Protein AF-A0A967HXS6-F1 (afdb_monomer_lite)

Structure (mmCIF, N/CA/C/O backbone):
data_AF-A0A967HXS6-F1
#
_entry.id   AF-A0A967HXS6-F1
#
loop_
_atom_site.group_PDB
_atom_site.id
_atom_site.type_symbol
_atom_site.label_atom_id
_atom_site.label_alt_id
_atom_site.label_comp_id
_atom_site.label_asym_id
_atom_site.label_entity_id
_atom_site.label_seq_id
_atom_site.pdbx_PDB_ins_code
_atom_site.Cartn_x
_atom_site.Cartn_y
_atom_site.Cartn_z
_atom_site.occupancy
_atom_site.B_iso_or_equiv
_atom_site.auth_seq_id
_atom_site.auth_comp_id
_atom_site.auth_asym_id
_atom_site.auth_atom_id
_atom_site.pdbx_PDB_model_num
ATOM 1 N N . ASP A 1 1 ? 0.004 -8.162 13.625 1.00 88.94 1 ASP A N 1
ATOM 2 C CA . ASP A 1 1 ? -1.380 -7.686 13.405 1.00 88.94 1 ASP A CA 1
ATOM 3 C C . ASP A 1 1 ? -1.457 -6.495 12.455 1.00 88.94 1 ASP A C 1
ATOM 5 O O . ASP A 1 1 ? -1.798 -6.696 11.298 1.00 88.94 1 ASP A O 1
ATOM 9 N N . LEU A 1 2 ? -1.078 -5.269 12.854 1.00 93.56 2 LEU A N 1
ATOM 10 C CA . LEU A 1 2 ? -1.240 -4.084 11.985 1.00 93.56 2 LEU A CA 1
ATOM 11 C C . LEU A 1 2 ? -0.492 -4.185 10.644 1.00 93.56 2 LEU A C 1
ATOM 13 O O . LEU A 1 2 ? -1.045 -3.855 9.600 1.00 93.56 2 LEU A O 1
ATOM 17 N N . ASN A 1 3 ? 0.763 -4.643 10.659 1.00 95.19 3 ASN A N 1
ATOM 18 C CA . ASN A 1 3 ? 1.539 -4.810 9.425 1.00 95.19 3 ASN A CA 1
ATOM 19 C C . ASN A 1 3 ? 0.907 -5.839 8.481 1.00 95.19 3 ASN A C 1
ATOM 21 O O . ASN A 1 3 ? 0.914 -5.631 7.273 1.00 95.19 3 ASN A O 1
ATOM 25 N N . GLU A 1 4 ? 0.355 -6.919 9.029 1.00 96.75 4 GLU A N 1
ATOM 26 C CA . GLU A 1 4 ? -0.301 -7.975 8.261 1.00 96.75 4 GLU A CA 1
ATOM 27 C C . GLU A 1 4 ? -1.632 -7.488 7.676 1.00 96.75 4 GLU A C 1
ATOM 29 O O . GLU A 1 4 ? -1.880 -7.652 6.485 1.00 96.75 4 GLU A O 1
ATOM 34 N N . TYR A 1 5 ? -2.438 -6.774 8.467 1.00 96.25 5 TYR A N 1
ATOM 35 C CA . TYR A 1 5 ? -3.620 -6.078 7.961 1.00 96.25 5 TYR A CA 1
ATOM 36 C C . TYR A 1 5 ? -3.258 -5.138 6.801 1.00 96.25 5 TYR A C 1
ATOM 38 O O . TYR A 1 5 ? -3.823 -5.254 5.714 1.00 96.25 5 TYR A O 1
ATOM 46 N N . CYS A 1 6 ? -2.269 -4.255 6.992 1.00 97.94 6 CYS A N 1
ATOM 47 C CA . CYS A 1 6 ? -1.806 -3.338 5.950 1.00 97.94 6 CYS A CA 1
ATOM 48 C C . CYS A 1 6 ? -1.258 -4.073 4.718 1.00 97.94 6 CYS A C 1
ATOM 50 O O . CYS A 1 6 ? -1.429 -3.590 3.598 1.00 97.94 6 CYS A O 1
ATOM 52 N N . TYR A 1 7 ? -0.623 -5.234 4.896 1.00 98.31 7 TYR A N 1
ATOM 53 C CA . TYR A 1 7 ? -0.198 -6.078 3.784 1.00 98.31 7 TYR A CA 1
ATOM 54 C C . TYR A 1 7 ? -1.389 -6.517 2.941 1.00 98.31 7 TYR A C 1
ATOM 56 O O . TYR A 1 7 ? -1.395 -6.257 1.738 1.00 98.31 7 TYR A O 1
ATOM 64 N N . TYR A 1 8 ? -2.422 -7.092 3.553 1.00 98.19 8 TYR A N 1
ATOM 65 C CA . TYR A 1 8 ? -3.568 -7.594 2.801 1.00 98.19 8 TYR A CA 1
ATOM 66 C C . TYR A 1 8 ? -4.378 -6.493 2.120 1.00 98.19 8 TYR A C 1
ATOM 68 O O . TYR A 1 8 ? -4.795 -6.689 0.980 1.00 98.19 8 TYR A O 1
ATOM 76 N N . VAL A 1 9 ? -4.586 -5.346 2.776 1.00 97.75 9 VAL A N 1
ATOM 77 C CA . VAL A 1 9 ? -5.445 -4.281 2.223 1.00 97.75 9 VAL A CA 1
ATOM 78 C C . VAL A 1 9 ? -4.717 -3.309 1.295 1.00 97.75 9 VAL A C 1
ATOM 80 O O . VAL A 1 9 ? -5.369 -2.654 0.488 1.00 97.75 9 VAL A O 1
ATOM 83 N N . ALA A 1 10 ? -3.388 -3.191 1.394 1.00 98.56 10 ALA A N 1
ATOM 84 C CA . ALA A 1 10 ? -2.626 -2.209 0.619 1.00 98.56 10 ALA A CA 1
ATOM 85 C C . ALA A 1 10 ? -1.304 -2.739 0.048 1.00 98.56 10 ALA A C 1
ATOM 87 O O . ALA A 1 10 ? -0.929 -2.365 -1.062 1.00 98.56 10 ALA A O 1
ATOM 88 N N . GLY A 1 11 ? -0.595 -3.625 0.751 1.00 98.50 11 GLY A N 1
ATOM 89 C CA . GLY A 1 11 ? 0.626 -4.253 0.229 1.00 98.50 11 GLY A CA 1
ATOM 90 C C . GLY A 1 11 ? 0.371 -5.078 -1.040 1.00 98.50 11 GLY A C 1
ATOM 91 O O . GLY A 1 11 ? 1.107 -4.953 -2.019 1.00 98.50 11 GLY A O 1
ATOM 92 N N . THR A 1 12 ? -0.713 -5.856 -1.060 1.00 98.56 12 THR A N 1
ATOM 93 C CA . THR A 1 12 ? -1.190 -6.602 -2.241 1.00 98.56 12 THR A CA 1
ATOM 94 C C . THR A 1 12 ? -1.547 -5.674 -3.404 1.00 98.56 12 THR A C 1
ATOM 96 O O . THR A 1 12 ? -1.228 -5.975 -4.553 1.00 98.56 12 THR A O 1
ATOM 99 N N . VAL A 1 13 ? -2.137 -4.510 -3.115 1.00 98.56 13 VAL A N 1
ATOM 100 C CA . VAL A 1 13 ? -2.447 -3.477 -4.115 1.00 98.56 13 VAL A CA 1
ATOM 101 C C . VAL A 1 13 ? -1.164 -2.888 -4.700 1.00 98.56 13 VAL A C 1
ATOM 103 O O . VAL A 1 13 ? -1.074 -2.714 -5.913 1.00 98.56 13 VAL A O 1
ATOM 106 N N . GLY A 1 14 ? -0.145 -2.645 -3.872 1.00 98.38 14 GLY A N 1
ATOM 107 C CA . GLY A 1 14 ? 1.179 -2.227 -4.335 1.00 98.38 14 GLY A CA 1
ATOM 108 C C . GLY A 1 14 ? 1.799 -3.237 -5.305 1.00 98.38 14 GLY A C 1
ATOM 109 O O . GLY A 1 14 ? 2.271 -2.852 -6.373 1.00 98.38 14 GLY A O 1
ATOM 110 N N . LEU A 1 15 ? 1.731 -4.534 -4.987 1.00 98.44 15 LEU A N 1
ATOM 111 C CA . LEU A 1 15 ? 2.172 -5.607 -5.889 1.00 98.44 15 LEU A CA 1
ATOM 112 C C . LEU A 1 15 ? 1.374 -5.626 -7.199 1.00 98.44 15 LEU A C 1
ATOM 114 O O . LEU A 1 15 ? 1.961 -5.717 -8.278 1.00 98.44 15 LEU A O 1
ATOM 118 N N . TYR A 1 16 ? 0.047 -5.529 -7.117 1.00 98.31 16 TYR A N 1
ATOM 119 C CA . TYR A 1 16 ? -0.831 -5.511 -8.285 1.00 98.31 16 TYR A CA 1
ATOM 120 C C . TYR A 1 16 ? -0.505 -4.344 -9.226 1.00 98.31 16 TYR A C 1
ATOM 122 O O . TYR A 1 16 ? -0.287 -4.558 -10.418 1.00 98.31 16 TYR A O 1
ATOM 130 N N . LEU A 1 17 ? -0.393 -3.124 -8.692 1.00 97.62 17 LEU A N 1
ATOM 131 C CA . LEU A 1 17 ? -0.063 -1.931 -9.474 1.00 97.62 17 LEU A CA 1
ATOM 132 C C . LEU A 1 17 ? 1.321 -2.035 -10.120 1.00 97.62 17 LEU A C 1
ATOM 134 O O . LEU A 1 17 ? 1.460 -1.728 -11.302 1.00 97.62 17 LEU A O 1
ATOM 138 N N . THR A 1 18 ? 2.329 -2.516 -9.391 1.00 97.94 18 THR A N 1
ATOM 139 C CA . THR A 1 18 ? 3.677 -2.711 -9.943 1.00 97.94 18 THR A CA 1
ATOM 140 C C . THR A 1 18 ? 3.675 -3.693 -11.120 1.00 97.94 18 THR A C 1
ATOM 142 O O . THR A 1 18 ? 4.301 -3.423 -12.145 1.00 97.94 18 THR A O 1
ATOM 145 N N . ASN A 1 19 ? 2.916 -4.790 -11.035 1.00 97.56 19 ASN A N 1
ATOM 146 C CA . ASN A 1 19 ? 2.774 -5.735 -12.148 1.00 97.56 19 ASN A CA 1
ATOM 147 C C . ASN A 1 19 ? 1.978 -5.149 -13.323 1.00 97.56 19 ASN A C 1
ATOM 149 O O . ASN A 1 19 ? 2.353 -5.345 -14.478 1.00 97.56 19 ASN A O 1
ATOM 153 N N . LEU A 1 20 ? 0.918 -4.379 -13.060 1.00 97.81 20 LEU A N 1
ATOM 154 C CA . LEU A 1 20 ? 0.191 -3.676 -14.120 1.00 97.81 20 LEU A CA 1
ATOM 155 C C . LEU A 1 20 ? 1.082 -2.691 -14.879 1.00 97.81 20 LEU A C 1
ATOM 157 O O . LEU A 1 20 ? 0.978 -2.605 -16.102 1.00 97.81 20 LEU A O 1
ATOM 161 N N . LEU A 1 21 ? 1.955 -1.971 -14.170 1.00 96.75 21 LEU A N 1
ATOM 162 C CA . LEU A 1 21 ? 2.923 -1.056 -14.771 1.00 96.75 21 LEU A CA 1
ATOM 163 C C . LEU A 1 21 ? 3.930 -1.797 -15.654 1.00 96.75 21 LEU A C 1
ATOM 165 O O . LEU A 1 21 ? 4.279 -1.288 -16.713 1.00 96.75 21 LEU A O 1
ATOM 169 N N . LYS A 1 22 ? 4.350 -3.011 -15.281 1.00 96.19 22 LY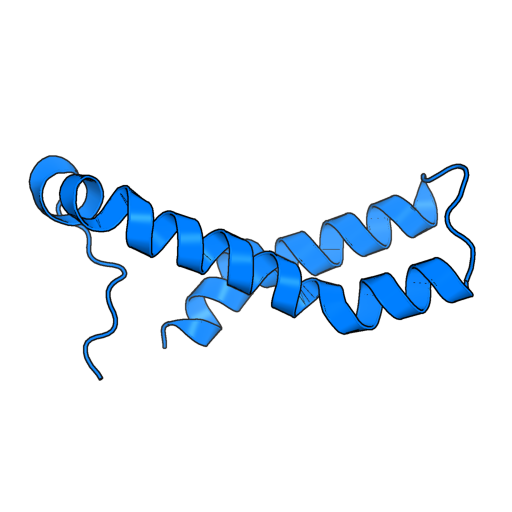S A N 1
ATOM 170 C CA . LYS A 1 22 ? 5.202 -3.845 -16.141 1.00 96.19 22 LYS A CA 1
ATOM 171 C C . LY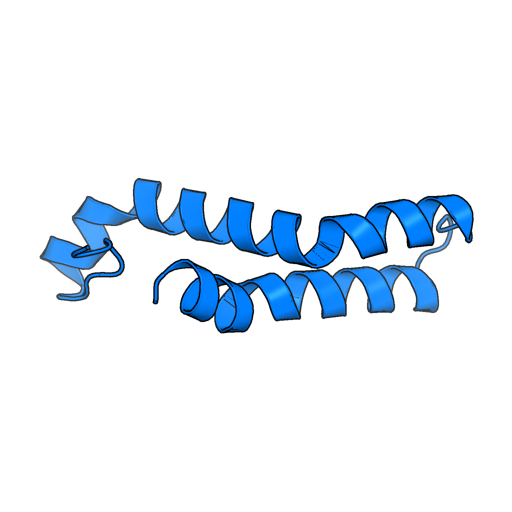S A 1 22 ? 4.510 -4.266 -17.433 1.00 96.19 22 LYS A C 1
ATOM 173 O O . LYS A 1 22 ? 5.144 -4.288 -18.481 1.00 96.19 22 LYS A O 1
ATOM 178 N N . LEU A 1 23 ? 3.230 -4.620 -17.346 1.00 96.50 23 LEU A N 1
ATOM 179 C CA . LEU A 1 23 ? 2.463 -5.125 -18.485 1.00 96.50 23 LEU A CA 1
ATOM 180 C C . LEU A 1 23 ? 2.016 -4.014 -19.442 1.00 96.50 23 LEU A C 1
ATOM 182 O O . LEU A 1 23 ? 1.985 -4.235 -20.647 1.00 96.50 23 LEU A O 1
ATOM 186 N N . ASN A 1 24 ? 1.657 -2.840 -18.915 1.00 96.12 24 ASN A N 1
ATOM 187 C CA . ASN A 1 24 ? 0.987 -1.788 -19.688 1.00 96.12 24 ASN A CA 1
ATOM 188 C C . ASN A 1 24 ? 1.732 -0.441 -19.703 1.00 96.12 24 ASN A C 1
ATOM 190 O O . ASN A 1 24 ? 1.308 0.484 -20.392 1.00 96.12 24 ASN A O 1
ATOM 194 N N . GLY A 1 25 ? 2.804 -0.282 -18.923 1.00 91.88 25 GLY A N 1
ATOM 195 C CA . GLY A 1 25 ? 3.547 0.972 -18.827 1.00 91.88 25 GLY A CA 1
ATOM 196 C C . GLY A 1 25 ? 4.489 1.173 -20.012 1.00 91.88 25 GLY A C 1
ATOM 197 O O . GLY A 1 25 ? 5.343 0.337 -20.284 1.00 91.88 25 GLY A O 1
ATOM 198 N N . SER A 1 26 ? 4.389 2.321 -20.682 1.00 88.94 26 SER A N 1
ATOM 199 C CA . SER A 1 26 ? 5.207 2.642 -21.861 1.00 88.94 26 SER A CA 1
ATOM 200 C C . SER A 1 26 ? 6.694 2.881 -21.564 1.00 88.94 26 SER A C 1
ATOM 202 O O . SER A 1 26 ? 7.503 2.800 -22.480 1.00 88.94 26 SER A O 1
ATOM 204 N N . ASN A 1 27 ? 7.065 3.145 -20.303 1.00 90.81 27 ASN A N 1
ATOM 205 C CA . ASN A 1 27 ? 8.424 3.529 -19.891 1.00 90.81 27 ASN A CA 1
ATOM 206 C C . ASN A 1 27 ? 8.924 2.756 -18.654 1.00 90.81 27 ASN A C 1
ATOM 208 O O . ASN A 1 27 ? 9.599 3.316 -17.790 1.00 90.81 27 ASN A O 1
ATOM 212 N N . VAL A 1 28 ? 8.566 1.476 -18.532 1.00 95.31 28 VAL A N 1
ATOM 213 C CA . VAL A 1 28 ? 8.991 0.627 -17.408 1.00 95.31 28 VAL A CA 1
ATOM 214 C C . VAL A 1 28 ? 10.032 -0.378 -17.899 1.00 95.31 28 VAL A C 1
ATOM 216 O O . VAL A 1 28 ? 9.699 -1.474 -18.350 1.00 95.31 28 VAL A O 1
ATOM 219 N N . SER A 1 29 ? 11.310 0.009 -17.824 1.00 96.12 29 SER A N 1
ATOM 220 C CA . SER A 1 29 ? 12.425 -0.914 -18.071 1.00 96.12 29 SER A CA 1
ATOM 221 C C . SER A 1 29 ? 12.478 -2.015 -17.005 1.00 96.12 29 SER A C 1
ATOM 223 O O . SER A 1 29 ? 11.863 -1.891 -15.943 1.00 96.12 29 SER A O 1
ATOM 225 N N . ASP A 1 30 ? 13.227 -3.089 -17.267 1.00 96.12 30 ASP A N 1
ATOM 226 C CA . ASP A 1 30 ? 13.445 -4.155 -16.278 1.00 96.12 30 ASP A CA 1
ATOM 227 C C . ASP A 1 30 ? 14.071 -3.614 -14.986 1.00 96.12 30 ASP A C 1
ATOM 229 O O . ASP A 1 30 ? 13.579 -3.909 -13.903 1.00 96.12 30 ASP A O 1
ATOM 233 N N . GLU A 1 31 ? 15.056 -2.717 -15.090 1.00 97.31 31 GLU A N 1
ATOM 234 C CA . GLU A 1 31 ? 15.683 -2.067 -13.930 1.00 97.31 31 GLU A CA 1
ATOM 235 C C . GLU A 1 31 ? 14.674 -1.252 -13.099 1.00 97.31 31 GLU A C 1
ATOM 237 O O . GLU A 1 31 ? 14.643 -1.325 -11.867 1.00 97.31 31 GLU A O 1
ATOM 242 N N . ILE A 1 32 ? 13.806 -0.476 -13.762 1.00 96.75 32 ILE A N 1
ATOM 243 C CA . ILE A 1 32 ? 12.752 0.283 -13.075 1.00 96.75 32 ILE A CA 1
ATOM 244 C C . ILE A 1 32 ? 11.773 -0.686 -12.409 1.00 96.75 32 ILE A C 1
ATOM 246 O O . ILE A 1 32 ? 11.392 -0.480 -11.255 1.00 96.75 32 ILE A O 1
ATOM 250 N N . PHE A 1 33 ? 11.380 -1.750 -13.107 1.00 97.81 33 PHE A N 1
ATOM 251 C CA . PHE A 1 33 ? 10.470 -2.753 -12.574 1.00 97.81 33 PHE A CA 1
ATOM 252 C C . PHE A 1 33 ? 11.039 -3.475 -11.350 1.00 97.81 33 PHE A C 1
ATOM 254 O O . PHE A 1 33 ? 10.311 -3.659 -10.376 1.00 97.81 33 PHE A O 1
ATOM 261 N N . GLU A 1 34 ? 12.320 -3.839 -11.349 1.00 98.19 34 GLU A N 1
ATOM 262 C CA . GLU A 1 34 ? 12.980 -4.455 -10.195 1.00 98.19 34 GLU A CA 1
ATOM 263 C C . GLU A 1 34 ? 12.945 -3.526 -8.980 1.00 98.19 34 GLU A C 1
ATOM 265 O O . GLU A 1 34 ? 12.520 -3.927 -7.891 1.00 98.19 34 GLU A O 1
ATOM 270 N N . ARG A 1 35 ? 13.288 -2.245 -9.172 1.00 97.88 35 ARG A N 1
ATOM 271 C CA . ARG A 1 35 ? 13.219 -1.237 -8.105 1.00 97.88 35 ARG A CA 1
ATOM 272 C C . ARG A 1 35 ? 11.801 -1.060 -7.566 1.00 97.88 35 ARG A C 1
ATOM 274 O O . ARG A 1 35 ? 11.625 -0.944 -6.352 1.00 97.88 35 ARG A O 1
ATOM 281 N N . LEU A 1 36 ? 10.791 -1.038 -8.437 1.00 97.62 36 LEU A N 1
ATOM 282 C CA . LEU A 1 36 ? 9.387 -0.966 -8.025 1.00 97.62 36 LEU A CA 1
ATOM 283 C C . LEU A 1 36 ? 8.961 -2.232 -7.276 1.00 97.62 36 LEU A C 1
ATOM 285 O O . LEU A 1 36 ? 8.292 -2.133 -6.252 1.00 97.62 36 LEU A O 1
ATOM 289 N N . SER A 1 37 ? 9.382 -3.409 -7.738 1.00 98.06 37 SER A N 1
ATOM 290 C CA . SER A 1 37 ? 9.011 -4.707 -7.165 1.00 98.06 37 SER A CA 1
ATOM 291 C C . SER A 1 37 ? 9.539 -4.881 -5.745 1.00 98.06 37 SER A C 1
ATOM 293 O O . SER A 1 37 ? 8.775 -5.250 -4.855 1.00 98.06 37 SER A O 1
ATOM 295 N N . VAL A 1 38 ? 10.803 -4.516 -5.500 1.00 98.38 38 VAL A N 1
ATOM 296 C CA . VAL A 1 38 ? 11.412 -4.542 -4.157 1.00 98.38 38 VAL A CA 1
ATOM 297 C C . VAL A 1 38 ? 10.658 -3.637 -3.172 1.00 98.38 38 VAL A C 1
ATOM 299 O O . VAL A 1 38 ? 10.567 -3.947 -1.986 1.00 98.38 38 VAL A O 1
ATOM 302 N N . ASN A 1 39 ? 10.079 -2.533 -3.652 1.00 98.38 39 ASN A N 1
ATOM 303 C CA . ASN A 1 39 ? 9.409 -1.541 -2.808 1.00 98.38 39 ASN A CA 1
ATOM 304 C C . ASN A 1 39 ? 7.877 -1.646 -2.798 1.00 98.38 39 ASN A C 1
ATOM 306 O O . ASN A 1 39 ? 7.234 -0.948 -2.016 1.00 98.38 39 ASN A O 1
ATOM 310 N N . ALA A 1 40 ? 7.281 -2.505 -3.627 1.00 98.44 40 ALA A N 1
ATOM 311 C CA . ALA A 1 40 ? 5.844 -2.522 -3.900 1.00 98.44 40 ALA A CA 1
ATOM 312 C C . ALA A 1 40 ? 4.996 -2.698 -2.632 1.00 98.44 40 ALA A C 1
ATOM 314 O O . ALA A 1 40 ? 4.054 -1.943 -2.386 1.00 98.44 40 ALA A O 1
ATOM 315 N N . VAL A 1 41 ? 5.369 -3.664 -1.789 1.00 98.56 41 VAL A N 1
ATOM 316 C CA . VAL A 1 41 ? 4.679 -3.918 -0.520 1.00 98.56 41 VAL A CA 1
ATOM 317 C C . VAL A 1 41 ? 4.865 -2.734 0.426 1.00 98.56 41 VAL A C 1
ATOM 319 O O . VAL A 1 41 ? 3.885 -2.173 0.911 1.00 98.56 41 VAL A O 1
ATOM 322 N N . SER A 1 42 ? 6.109 -2.306 0.652 1.00 98.31 42 SER A N 1
ATOM 323 C CA . SER A 1 42 ? 6.435 -1.197 1.556 1.00 98.31 42 SER A CA 1
ATOM 324 C C . SER A 1 42 ? 5.731 0.106 1.168 1.00 98.31 42 SER A C 1
ATOM 326 O O . SER A 1 42 ? 5.267 0.832 2.045 1.00 98.31 42 SER A O 1
ATOM 328 N N . PHE A 1 43 ? 5.578 0.370 -0.130 1.00 98.31 43 PHE A N 1
ATOM 329 C CA . PHE A 1 43 ? 4.818 1.497 -0.664 1.00 98.31 43 PHE A CA 1
ATOM 330 C C . PHE A 1 43 ? 3.339 1.450 -0.255 1.00 98.31 43 PHE A C 1
ATOM 332 O O . PHE A 1 43 ? 2.811 2.444 0.250 1.00 98.31 43 PHE A O 1
ATOM 339 N N . GLY 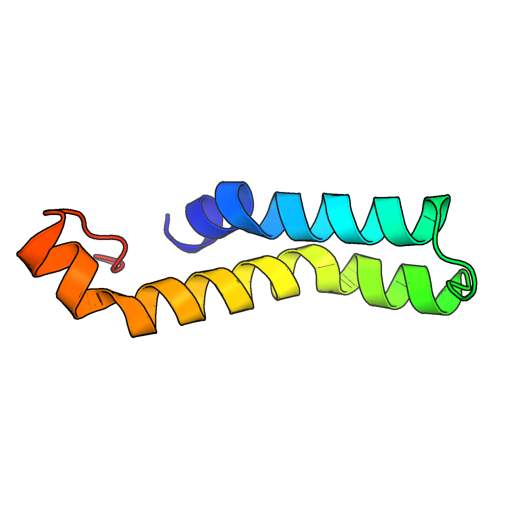A 1 44 ? 2.681 0.297 -0.408 1.00 98.38 44 GLY A N 1
ATOM 340 C CA . GLY A 1 44 ? 1.291 0.110 0.022 1.00 98.38 44 GLY A CA 1
ATOM 341 C C . GLY A 1 44 ? 1.123 0.232 1.539 1.00 98.38 44 GLY A C 1
ATOM 342 O O . GLY A 1 44 ? 0.248 0.950 2.024 1.00 98.38 44 GLY A O 1
ATOM 343 N N . LEU A 1 45 ? 2.014 -0.403 2.306 1.00 98.44 45 LEU A N 1
ATOM 344 C CA . LEU A 1 45 ? 2.029 -0.325 3.770 1.00 98.44 45 LEU A CA 1
ATOM 345 C C . LEU A 1 45 ? 2.188 1.114 4.267 1.00 98.44 45 LEU A C 1
ATOM 347 O O . LEU A 1 45 ? 1.492 1.521 5.197 1.00 98.44 45 LEU A O 1
ATOM 351 N N . PHE A 1 46 ? 3.105 1.874 3.666 1.00 98.38 46 PHE A N 1
ATOM 352 C CA . PHE A 1 46 ? 3.354 3.266 4.024 1.00 98.38 46 PHE A CA 1
ATOM 353 C C . PHE A 1 46 ? 2.100 4.123 3.827 1.00 98.38 46 PHE A C 1
ATOM 355 O O . PHE A 1 46 ? 1.669 4.802 4.760 1.00 98.38 46 PHE A O 1
ATOM 362 N N . GLN A 1 47 ? 1.465 4.027 2.657 1.00 98.38 47 GLN A N 1
ATOM 363 C CA . GLN A 1 47 ? 0.228 4.758 2.377 1.00 98.38 47 GLN A CA 1
ATOM 364 C C . GLN A 1 47 ? -0.898 4.389 3.344 1.00 98.38 47 GLN A C 1
ATOM 366 O O . GLN A 1 47 ? -1.565 5.271 3.885 1.00 98.38 47 GLN A O 1
ATOM 371 N N . GLN A 1 48 ? -1.085 3.096 3.617 1.00 98.38 48 GLN A N 1
ATOM 372 C CA . GLN A 1 48 ? -2.152 2.660 4.510 1.00 98.38 48 GLN A CA 1
ATOM 373 C C . GLN A 1 48 ? -1.934 3.139 5.946 1.00 98.38 48 GLN A C 1
ATOM 375 O O . GLN A 1 48 ? -2.883 3.555 6.607 1.00 98.38 48 GLN A O 1
ATOM 380 N N . LYS A 1 49 ? -0.687 3.131 6.428 1.00 98.12 49 LYS A N 1
ATOM 381 C CA . LYS A 1 49 ? -0.358 3.649 7.760 1.00 98.12 49 LYS A CA 1
ATOM 382 C C . LYS A 1 49 ? -0.598 5.153 7.865 1.00 98.12 49 LYS A C 1
ATOM 384 O O . LYS A 1 49 ? -1.130 5.593 8.880 1.00 98.12 49 LYS A O 1
ATOM 389 N N . LEU A 1 50 ? -0.269 5.928 6.828 1.00 98.06 50 LEU A N 1
ATOM 390 C CA . LEU A 1 50 ? -0.588 7.358 6.803 1.00 98.06 50 LEU A CA 1
ATOM 391 C C . LEU A 1 50 ? -2.098 7.609 6.873 1.00 98.06 50 LEU A C 1
ATOM 393 O O . LEU A 1 50 ? -2.521 8.462 7.649 1.00 98.06 50 LEU A O 1
ATOM 397 N N . ASN A 1 51 ? -2.905 6.841 6.133 1.00 97.75 51 ASN A N 1
ATOM 398 C CA . ASN A 1 51 ? -4.365 6.938 6.216 1.00 97.75 51 ASN A CA 1
ATOM 399 C C . ASN A 1 51 ? -4.873 6.605 7.628 1.00 97.75 51 ASN A C 1
ATOM 401 O O . ASN A 1 51 ? -5.637 7.379 8.188 1.00 97.75 51 ASN A O 1
ATOM 405 N N . ILE A 1 52 ? -4.383 5.525 8.251 1.00 96.69 52 ILE A N 1
ATOM 406 C CA . ILE A 1 52 ? -4.768 5.143 9.624 1.00 96.69 52 ILE A CA 1
ATOM 407 C C . ILE A 1 52 ? -4.445 6.249 10.642 1.00 96.69 52 ILE A C 1
ATOM 409 O O . ILE A 1 52 ? -5.237 6.499 11.548 1.00 96.69 52 ILE A O 1
ATOM 413 N N . ILE A 1 53 ? -3.292 6.915 10.508 1.00 96.81 53 ILE A N 1
ATOM 414 C CA . ILE A 1 53 ? -2.904 8.021 11.397 1.00 96.81 53 ILE A CA 1
ATOM 415 C C . ILE A 1 53 ? -3.800 9.240 11.163 1.00 96.81 53 ILE A C 1
ATOM 417 O O . ILE A 1 53 ? -4.324 9.806 12.122 1.00 96.81 53 ILE A O 1
ATOM 421 N N . ARG A 1 54 ? -3.980 9.643 9.899 1.00 97.62 54 ARG A N 1
ATOM 422 C CA . ARG A 1 54 ? -4.790 10.810 9.524 1.00 97.62 54 ARG A CA 1
ATOM 423 C C . ARG A 1 54 ? -6.245 10.651 9.970 1.00 97.62 54 ARG A C 1
ATOM 425 O O . ARG A 1 54 ? -6.823 11.595 10.500 1.00 97.62 54 ARG A O 1
ATOM 432 N N . ASP A 1 55 ? -6.803 9.458 9.794 1.00 97.31 55 ASP A N 1
ATOM 433 C CA . ASP A 1 55 ? -8.235 9.194 9.955 1.00 97.31 55 ASP A CA 1
ATOM 434 C C . ASP A 1 55 ? -8.598 8.722 11.377 1.00 97.31 55 ASP A C 1
ATOM 436 O O . ASP A 1 55 ? -9.759 8.425 11.658 1.00 97.31 55 ASP A O 1
ATOM 440 N N . PHE A 1 56 ? -7.634 8.702 12.310 1.00 94.94 56 PHE A N 1
ATOM 441 C CA . P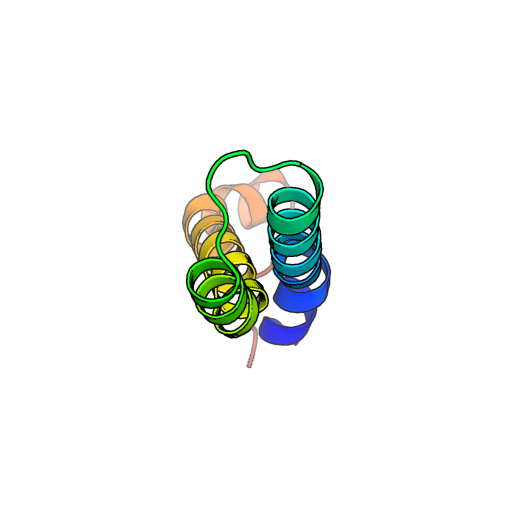HE A 1 56 ? -7.800 8.159 13.666 1.00 94.94 56 PHE A CA 1
ATOM 442 C C . PHE A 1 56 ? -9.052 8.675 14.395 1.00 94.94 56 PHE A C 1
ATOM 444 O O . PHE A 1 56 ? -9.800 7.896 14.989 1.00 94.94 56 PHE A O 1
ATOM 451 N N . VAL A 1 57 ? -9.282 9.993 14.362 1.00 95.69 57 VAL A N 1
ATOM 452 C CA . VAL A 1 57 ? -10.412 10.637 15.053 1.00 95.69 57 VAL A CA 1
ATOM 453 C C . VAL A 1 57 ? -11.743 10.205 14.436 1.00 95.69 57 VAL A C 1
ATOM 455 O O . VAL A 1 57 ? -12.664 9.826 15.159 1.00 95.69 57 VAL A O 1
ATOM 458 N N . GLU A 1 58 ? -11.839 10.224 13.108 1.00 96.38 58 GLU A N 1
ATOM 459 C CA . GLU A 1 58 ? -13.053 9.861 12.375 1.00 96.38 58 GLU A CA 1
ATOM 460 C C . GLU A 1 58 ? -13.394 8.379 12.556 1.00 96.38 58 GLU A C 1
ATOM 462 O O . GLU A 1 58 ? -14.541 8.026 12.852 1.00 96.38 58 GLU A O 1
ATOM 467 N N . ASP A 1 59 ? -12.393 7.508 12.429 1.00 96.25 59 ASP A N 1
ATOM 468 C CA . ASP A 1 5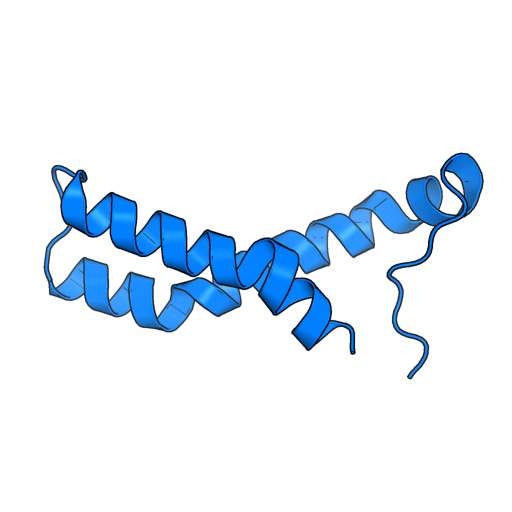9 ? -12.582 6.069 12.552 1.00 96.25 59 ASP A CA 1
ATOM 469 C C . ASP A 1 59 ? -13.059 5.695 13.960 1.00 96.25 59 ASP A C 1
ATOM 471 O O . ASP A 1 59 ? -14.022 4.931 14.104 1.00 96.25 59 ASP A O 1
ATOM 475 N N . LYS A 1 60 ? -12.464 6.302 14.996 1.00 92.94 60 LYS A N 1
ATOM 476 C CA . LYS A 1 60 ? -12.807 6.016 16.393 1.00 92.94 60 LYS A CA 1
ATOM 477 C C . LYS A 1 60 ? -14.163 6.585 16.805 1.00 92.94 60 LYS A C 1
ATOM 479 O O . LYS A 1 60 ? -14.939 5.884 17.453 1.00 92.94 60 LYS A O 1
ATOM 484 N N . ILE A 1 61 ? -14.447 7.843 16.469 1.00 92.50 61 ILE A N 1
ATOM 485 C CA . ILE A 1 61 ? -15.621 8.566 16.985 1.00 92.50 61 ILE A CA 1
ATOM 486 C C . ILE A 1 61 ? -16.854 8.310 16.116 1.00 92.50 61 ILE A C 1
ATOM 488 O O . ILE A 1 61 ? -17.917 7.971 16.634 1.00 92.50 61 ILE A O 1
ATOM 492 N N . THR A 1 62 ? -16.712 8.446 14.798 1.00 93.06 62 THR A N 1
ATOM 493 C CA . THR A 1 62 ? -17.841 8.410 13.860 1.00 93.06 62 THR A CA 1
ATOM 494 C C . THR A 1 62 ? -18.153 6.985 13.429 1.00 93.06 62 THR A C 1
ATOM 496 O O . THR A 1 62 ? -19.300 6.546 13.490 1.00 93.06 62 THR A O 1
ATOM 499 N N . LYS A 1 63 ? -17.127 6.239 13.002 1.00 92.50 63 LYS A N 1
ATOM 500 C CA . LYS A 1 63 ? -17.307 4.900 12.414 1.00 92.50 63 LYS A CA 1
ATOM 501 C C . LYS A 1 63 ? -17.285 3.769 13.439 1.00 92.50 63 LYS A C 1
ATOM 503 O O . LYS A 1 63 ? -17.620 2.641 13.080 1.00 92.50 63 LYS A O 1
ATOM 508 N N . LYS A 1 64 ? -16.905 4.055 14.690 1.00 92.19 64 LYS A N 1
ATOM 509 C CA . LYS A 1 64 ? -16.754 3.074 15.781 1.00 92.19 64 LYS A CA 1
ATOM 510 C C . LYS A 1 64 ? -15.852 1.894 15.391 1.00 92.19 64 LYS A C 1
ATOM 512 O O . LYS A 1 64 ? -16.150 0.740 15.691 1.00 92.19 64 LYS A O 1
ATOM 517 N N . ARG A 1 65 ? -14.752 2.185 14.694 1.00 91.88 65 ARG A N 1
ATOM 518 C CA . ARG A 1 65 ? -13.710 1.227 14.299 1.00 91.88 65 ARG A CA 1
ATOM 519 C C . ARG A 1 65 ? -12.368 1.689 14.860 1.00 91.88 65 ARG A C 1
ATOM 521 O O . ARG A 1 65 ? -12.170 2.870 15.118 1.00 91.88 65 ARG A O 1
ATOM 528 N N . SER A 1 66 ? -11.438 0.762 15.058 1.00 90.94 66 SER A N 1
ATOM 529 C CA . SER A 1 66 ? -10.069 1.102 15.446 1.00 90.94 66 SER A CA 1
ATOM 530 C C . SER A 1 66 ? -9.089 0.255 14.659 1.00 90.94 66 SER A C 1
ATOM 532 O O . SER A 1 66 ? -9.124 -0.969 14.737 1.00 90.94 66 SER A O 1
ATOM 534 N N . PHE A 1 67 ? -8.199 0.929 13.939 1.00 92.12 67 PHE A N 1
ATOM 535 C CA . PHE A 1 67 ? -7.035 0.322 13.294 1.00 92.12 67 PHE A CA 1
ATOM 536 C C . PHE A 1 67 ? -5.743 0.613 14.069 1.00 92.12 67 PHE A C 1
ATOM 538 O O . PHE A 1 67 ? -4.657 0.234 13.636 1.00 92.12 67 PHE A O 1
ATOM 545 N N . TRP A 1 68 ? -5.847 1.302 15.212 1.00 91.81 68 TRP A N 1
ATOM 546 C CA . TRP A 1 68 ? -4.700 1.624 16.051 1.00 91.81 68 TRP A CA 1
ATOM 547 C C . TRP A 1 68 ? -4.185 0.364 16.761 1.00 91.81 68 TRP A C 1
ATOM 549 O O . TRP A 1 68 ? -4.994 -0.339 17.385 1.00 91.81 68 TRP A O 1
ATOM 559 N N . PRO A 1 69 ? -2.873 0.073 16.696 1.00 89.19 69 PRO A N 1
ATOM 560 C CA . PRO A 1 69 ? -2.311 -1.129 17.295 1.00 89.19 69 PRO A CA 1
ATOM 561 C C . PRO A 1 69 ? -2.461 -1.083 18.821 1.00 89.19 69 PRO A C 1
ATOM 563 O O . PRO A 1 69 ? -2.307 -0.028 19.436 1.00 89.19 69 PRO A O 1
ATOM 566 N N . GLN A 1 70 ? -2.799 -2.224 19.423 1.00 85.38 70 GLN A N 1
ATOM 567 C CA . GLN A 1 70 ? -2.980 -2.365 20.877 1.00 85.38 70 GLN A CA 1
ATOM 568 C C . GLN A 1 70 ? -1.750 -2.978 21.574 1.00 85.38 70 GLN A C 1
ATOM 570 O O . GLN A 1 70 ? -1.739 -3.096 22.796 1.00 85.38 70 GLN A O 1
ATOM 575 N N . SER A 1 71 ? -0.732 -3.360 20.799 1.00 74.00 71 SER A N 1
ATOM 576 C CA . SER A 1 71 ? 0.525 -3.986 21.223 1.00 74.00 71 SER A CA 1
ATOM 577 C C . SER A 1 71 ? 1.660 -3.537 20.318 1.00 74.00 71 SER A C 1
ATOM 579 O O . SER A 1 71 ? 1.403 -3.510 19.087 1.00 74.00 71 SER A O 1
#

Secondary structure (DSSP, 8-state):
-HHHHHIIIIIHHHHHHHHHHHHH-TT--HHHHHHHHHHHHHHHHHHHHHHHHHTHHHHHHTS----S---

Sequence (71 aa):
DLNEYCYYVAGTVGLYLTNLLKLNGSNVSDEIFERLSVNAVSF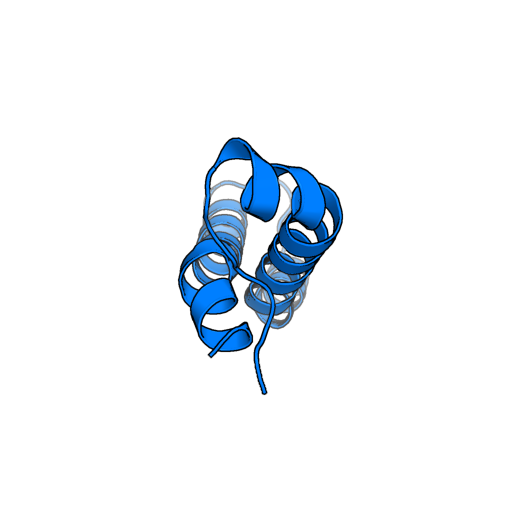GLFQQKLNIIRDFVEDKITKKRSFWPQS

Foldseek 3Di:
DLLVVLCVPFLVVLQVVLVVCVVPPPPQDPVNSVVSNVCSSVVSSVVVVVCLVVCVCVCVPPVVHHSDDPD

pLDDT: mean 95.75, std 3.93, range [74.0, 98.56]

Radius of gyration: 15.05 Å; chains: 1; bounding box: 34×19×43 Å